Protein AF-A0A6A6AXB2-F1 (afdb_monomer_lite)

Organism: NCBI:txid1176127

Secondary structure (DSSP, 8-state):
--HHHHHHHHHHHHHHHHHHHHHHHHHHHHHHHHHHHHHHHHHHHHHHHHHHH-HHHH-S--HHHHHHHHHHHHHHHHHHHHHHHHHHHHT-S-SS---SHHHHHHHHHHHHHHHHHHHHHHHHHHHHHHHHHHHHHHHHHHHHHHHHHHHHHHHHHHHHHHHHHHHH---------------

Structure (mmCIF, N/CA/C/O backbone):
data_AF-A0A6A6AXB2-F1
#
_entry.id   AF-A0A6A6AXB2-F1
#
loop_
_atom_site.group_PDB
_atom_site.id
_atom_site.type_symbol
_atom_site.label_atom_id
_atom_site.label_alt_id
_atom_site.label_comp_id
_atom_site.label_asym_id
_atom_site.label_entity_id
_atom_site.label_seq_id
_atom_site.pdbx_PDB_ins_code
_atom_site.Cartn_x
_atom_site.Cartn_y
_atom_site.Cartn_z
_atom_site.occupancy
_atom_site.B_iso_or_equiv
_atom_site.auth_seq_id
_atom_site.auth_comp_id
_atom_site.auth_asym_id
_atom_site.auth_atom_id
_atom_site.pdbx_PDB_model_num
ATOM 1 N N . MET A 1 1 ? 31.304 11.686 -44.797 1.00 58.72 1 MET A N 1
ATOM 2 C CA . MET A 1 1 ? 31.124 12.145 -43.404 1.00 58.72 1 MET A CA 1
ATOM 3 C C . MET A 1 1 ? 32.493 12.482 -42.879 1.00 58.72 1 MET A C 1
ATOM 5 O O . MET A 1 1 ? 33.350 11.606 -42.873 1.00 58.72 1 MET A O 1
ATOM 9 N N . ASP A 1 2 ? 32.696 13.731 -42.493 1.00 83.06 2 ASP A N 1
ATOM 10 C CA . ASP A 1 2 ? 34.008 14.199 -42.063 1.00 83.06 2 ASP A CA 1
ATOM 11 C C . ASP A 1 2 ? 34.281 13.721 -40.631 1.00 83.06 2 ASP A C 1
ATOM 13 O O . ASP A 1 2 ? 33.355 13.516 -39.840 1.00 83.06 2 ASP A O 1
ATOM 17 N N . SER A 1 3 ? 35.557 13.528 -40.290 1.00 78.75 3 SER A N 1
ATOM 18 C CA . SER A 1 3 ? 35.997 12.980 -38.994 1.00 78.75 3 SER A CA 1
ATOM 19 C C . SER A 1 3 ? 35.386 13.721 -37.789 1.00 78.75 3 SER A C 1
ATOM 21 O O . SER A 1 3 ? 35.004 13.105 -36.794 1.00 78.75 3 SER A O 1
ATOM 23 N N . ALA A 1 4 ? 35.178 15.036 -37.915 1.00 78.06 4 ALA A N 1
ATOM 24 C CA . ALA A 1 4 ? 34.535 15.867 -36.898 1.00 78.06 4 ALA A CA 1
ATOM 25 C C . ALA A 1 4 ? 33.053 15.512 -36.660 1.00 78.06 4 ALA A C 1
ATOM 27 O O . ALA A 1 4 ? 32.596 15.499 -35.519 1.00 78.06 4 ALA A O 1
ATOM 28 N N . THR A 1 5 ? 32.302 15.171 -37.712 1.00 80.25 5 THR A N 1
ATOM 29 C CA . THR A 1 5 ? 30.898 14.744 -37.597 1.00 80.25 5 THR A CA 1
ATOM 30 C C . THR A 1 5 ? 30.800 13.382 -36.917 1.00 80.25 5 THR A C 1
ATOM 32 O O . THR A 1 5 ? 29.938 13.175 -36.066 1.00 80.25 5 THR A O 1
ATOM 35 N N . VAL A 1 6 ? 31.712 12.463 -37.247 1.00 78.31 6 VAL A N 1
ATOM 36 C CA . VAL A 1 6 ? 31.788 11.141 -36.608 1.00 78.31 6 VAL A CA 1
ATOM 37 C C . VAL A 1 6 ? 32.131 11.284 -35.121 1.00 78.31 6 VAL A C 1
ATOM 39 O O . VAL A 1 6 ? 31.460 10.687 -34.282 1.00 78.31 6 VAL A O 1
ATOM 42 N N . ALA A 1 7 ? 33.100 12.136 -34.775 1.00 78.94 7 ALA A N 1
ATOM 43 C CA . ALA A 1 7 ? 33.478 12.405 -33.388 1.00 78.94 7 ALA A CA 1
ATOM 44 C C . ALA A 1 7 ? 32.335 13.031 -32.567 1.00 78.94 7 ALA A C 1
ATOM 46 O O . ALA A 1 7 ? 32.092 12.612 -31.434 1.00 78.94 7 ALA A O 1
ATOM 47 N N . LEU A 1 8 ? 31.591 13.984 -33.142 1.00 83.31 8 LEU A N 1
ATOM 48 C CA . LEU A 1 8 ? 30.438 14.612 -32.490 1.00 83.31 8 LEU A CA 1
ATOM 49 C C . LEU A 1 8 ? 29.318 13.597 -32.210 1.00 83.31 8 LEU A C 1
ATOM 51 O O . LEU A 1 8 ? 28.771 13.567 -31.109 1.00 83.31 8 LEU A O 1
ATOM 55 N N . VAL A 1 9 ? 28.998 12.741 -33.187 1.00 80.31 9 VAL A N 1
ATOM 56 C CA . VAL A 1 9 ? 27.976 11.693 -33.035 1.00 80.31 9 VAL A CA 1
ATOM 57 C C . VAL A 1 9 ? 28.389 10.681 -31.968 1.00 80.31 9 VAL A C 1
ATOM 59 O O . VAL A 1 9 ? 27.572 10.327 -31.120 1.00 80.31 9 VAL A O 1
ATOM 62 N N . ILE A 1 10 ? 29.657 10.257 -31.957 1.00 81.06 10 ILE A N 1
ATOM 63 C CA . ILE A 1 10 ? 30.185 9.351 -30.928 1.00 81.06 10 ILE A CA 1
ATOM 64 C C . ILE A 1 10 ? 30.107 10.000 -29.541 1.00 81.06 10 ILE A C 1
ATOM 66 O O . ILE A 1 10 ? 29.699 9.342 -28.583 1.00 81.06 10 ILE A O 1
ATOM 70 N N . TRP A 1 11 ? 30.449 11.285 -29.417 1.00 84.81 11 TRP A N 1
ATOM 71 C CA . TRP A 1 11 ? 30.389 12.010 -28.146 1.00 84.81 11 TRP A CA 1
ATOM 72 C C . TRP A 1 11 ? 28.953 12.166 -27.622 1.00 84.81 11 TRP A C 1
ATOM 74 O O . TRP A 1 11 ? 28.685 11.887 -26.450 1.00 84.81 11 TRP A O 1
ATOM 84 N N . LEU A 1 12 ? 28.005 12.531 -28.490 1.00 80.19 12 LEU A N 1
ATOM 85 C CA . LEU A 1 12 ? 26.583 12.611 -28.145 1.00 80.19 12 LEU A CA 1
ATOM 86 C C . LEU A 1 12 ? 26.020 11.235 -27.765 1.00 80.19 12 LEU A C 1
ATOM 88 O O . LEU A 1 12 ? 25.385 11.095 -26.724 1.00 80.19 12 LEU A O 1
ATOM 92 N N . ALA A 1 13 ? 26.306 10.193 -28.547 1.00 70.75 13 ALA A N 1
ATOM 93 C CA . ALA A 1 13 ? 25.878 8.837 -28.218 1.00 70.75 13 ALA A CA 1
ATOM 94 C C . ALA A 1 13 ? 26.449 8.379 -26.866 1.00 70.75 13 ALA A C 1
ATOM 96 O O . ALA A 1 13 ? 25.722 7.822 -26.047 1.00 70.75 13 ALA A O 1
ATOM 97 N N . SER A 1 14 ? 27.724 8.672 -26.594 1.00 74.75 14 SER A N 1
ATOM 98 C CA . SER A 1 14 ? 28.394 8.298 -25.342 1.00 74.75 14 SER A CA 1
ATOM 99 C C . SER A 1 14 ? 27.804 9.015 -24.127 1.00 74.75 14 SER A C 1
ATOM 101 O O . SER A 1 14 ? 27.557 8.384 -23.100 1.00 74.75 14 SER A O 1
ATOM 103 N N . THR A 1 15 ? 27.534 10.319 -24.232 1.00 81.19 15 THR A N 1
ATOM 104 C CA . THR A 1 15 ? 26.913 11.098 -23.146 1.00 81.19 15 THR A CA 1
ATOM 105 C C . THR A 1 15 ? 25.491 10.624 -22.848 1.00 81.19 15 THR A C 1
ATOM 107 O O . THR A 1 15 ? 25.162 10.399 -21.679 1.00 81.19 15 THR A O 1
ATOM 110 N N . TYR A 1 16 ? 24.682 10.364 -23.880 1.00 73.38 16 TYR A N 1
ATOM 111 C CA . TYR A 1 16 ? 23.355 9.760 -23.723 1.00 73.38 16 TYR A CA 1
ATOM 112 C C . TYR A 1 16 ? 23.424 8.374 -23.075 1.00 73.38 16 TYR A C 1
ATOM 114 O O . TYR A 1 16 ? 22.637 8.072 -22.177 1.00 73.38 16 TYR A O 1
ATOM 122 N N . LEU A 1 17 ? 24.389 7.539 -23.470 1.00 71.25 17 LEU A N 1
ATOM 123 C CA . LEU A 1 17 ? 24.564 6.202 -22.905 1.00 71.25 17 LEU A CA 1
ATOM 124 C C . LEU A 1 17 ? 24.956 6.260 -21.421 1.00 71.25 17 LEU A C 1
ATOM 126 O O . LEU A 1 17 ? 24.439 5.485 -20.619 1.00 71.25 17 LEU A O 1
ATOM 130 N N . ILE A 1 18 ? 25.818 7.205 -21.029 1.00 73.06 18 ILE A N 1
ATOM 131 C CA . ILE A 1 18 ? 26.205 7.427 -19.626 1.00 73.06 18 ILE A CA 1
ATOM 132 C C . ILE A 1 18 ? 24.997 7.865 -18.791 1.00 73.06 18 ILE A C 1
ATOM 134 O O . ILE A 1 18 ? 24.756 7.295 -17.721 1.00 73.06 18 ILE A O 1
ATOM 138 N N . GLN A 1 19 ? 24.220 8.838 -19.277 1.00 73.56 19 GLN A N 1
ATOM 139 C CA . GLN A 1 19 ? 22.997 9.286 -18.605 1.00 73.56 19 GLN A CA 1
ATOM 140 C C . GLN A 1 19 ? 22.000 8.134 -18.457 1.00 73.56 19 GLN A C 1
ATOM 142 O O . GLN A 1 19 ? 21.496 7.887 -17.361 1.00 73.56 19 GLN A O 1
ATOM 147 N N . TRP A 1 20 ? 21.796 7.361 -19.522 1.00 70.81 20 TRP A N 1
ATOM 148 C CA . TRP A 1 20 ? 20.922 6.195 -19.514 1.00 70.81 20 TRP A CA 1
ATOM 149 C C . TRP A 1 20 ? 21.384 5.125 -18.513 1.00 70.81 20 TRP A C 1
ATOM 151 O O . TRP A 1 20 ? 20.589 4.655 -17.698 1.00 70.81 20 TRP A O 1
ATOM 161 N N . VAL A 1 21 ? 22.679 4.784 -18.481 1.00 70.19 21 VAL A N 1
ATOM 162 C CA . VAL A 1 21 ? 23.247 3.839 -17.500 1.00 70.19 21 VAL A CA 1
ATOM 163 C C . VAL A 1 21 ? 23.043 4.337 -16.066 1.00 70.19 21 VAL A C 1
ATOM 165 O O . VAL A 1 21 ? 22.717 3.537 -15.181 1.00 70.19 21 VAL A O 1
ATOM 168 N N . HIS A 1 22 ? 23.207 5.638 -15.815 1.00 71.75 22 HIS A N 1
ATOM 169 C CA . HIS A 1 22 ? 22.964 6.227 -14.500 1.00 71.75 22 HIS A CA 1
ATOM 170 C C . HIS A 1 22 ? 21.486 6.113 -14.093 1.00 71.75 22 HIS A C 1
ATOM 172 O O . HIS A 1 22 ? 21.186 5.575 -13.023 1.00 71.75 22 HIS A O 1
ATOM 178 N N . SER A 1 23 ? 20.558 6.500 -14.974 1.00 66.00 23 SER A N 1
ATOM 179 C CA . SER A 1 23 ? 19.113 6.350 -14.754 1.00 66.00 23 SER A CA 1
ATOM 180 C C . SER A 1 23 ? 18.719 4.895 -14.479 1.00 66.00 23 SER A C 1
ATOM 182 O O . SER A 1 23 ? 17.950 4.626 -13.554 1.00 66.00 23 SER A O 1
ATOM 184 N N . MET A 1 24 ? 19.313 3.938 -15.198 1.00 64.38 24 MET A N 1
ATOM 185 C CA . MET A 1 24 ? 19.076 2.501 -15.013 1.00 64.38 24 MET A CA 1
ATOM 186 C C . MET A 1 24 ? 19.632 1.958 -13.684 1.00 64.38 24 MET A C 1
ATOM 188 O O . MET A 1 24 ? 19.079 1.010 -13.116 1.00 64.38 24 MET A O 1
ATOM 192 N N . ARG A 1 25 ? 20.713 2.538 -13.142 1.00 66.62 25 ARG A N 1
ATOM 193 C CA . ARG A 1 25 ? 21.216 2.196 -11.796 1.00 66.62 25 ARG A CA 1
ATOM 194 C C . ARG A 1 25 ? 20.288 2.713 -10.701 1.00 66.62 25 ARG A C 1
ATOM 196 O O . ARG A 1 25 ? 20.004 1.968 -9.762 1.00 66.62 25 ARG A O 1
ATOM 203 N N . CYS A 1 26 ? 19.792 3.941 -10.833 1.00 71.06 26 CYS A N 1
ATOM 204 C CA . CYS A 1 26 ? 18.815 4.505 -9.902 1.00 71.06 26 CYS A CA 1
ATOM 205 C C . CYS A 1 26 ? 17.511 3.696 -9.923 1.00 71.06 26 CYS A C 1
ATOM 207 O O . CYS A 1 26 ? 17.030 3.294 -8.866 1.00 71.06 26 CYS A O 1
ATOM 209 N N . ALA A 1 27 ? 17.008 3.352 -11.114 1.00 66.00 27 ALA A N 1
ATOM 210 C CA . ALA A 1 27 ? 15.833 2.500 -11.305 1.00 66.00 27 ALA A CA 1
ATOM 211 C C . ALA A 1 27 ? 15.900 1.205 -10.479 1.00 66.00 27 ALA A C 1
ATOM 213 O O . ALA A 1 27 ? 14.971 0.912 -9.735 1.00 66.00 27 ALA A O 1
ATOM 214 N N . ARG A 1 28 ? 17.031 0.483 -10.516 1.00 68.19 28 ARG A N 1
ATOM 215 C CA . ARG A 1 28 ? 17.209 -0.759 -9.744 1.00 68.19 28 ARG A CA 1
ATOM 216 C C . ARG A 1 28 ? 17.078 -0.552 -8.231 1.00 68.19 28 ARG A C 1
ATOM 218 O O . ARG A 1 28 ? 16.477 -1.388 -7.567 1.00 68.19 28 ARG A O 1
ATOM 225 N N . LYS A 1 29 ? 17.653 0.523 -7.680 1.00 75.06 29 LYS A N 1
ATOM 226 C CA . LYS A 1 29 ? 17.576 0.808 -6.236 1.00 75.06 29 LYS A CA 1
ATOM 227 C C . LYS A 1 29 ? 16.139 1.102 -5.802 1.00 75.06 29 LYS A C 1
ATOM 229 O O . LYS A 1 29 ? 15.681 0.535 -4.818 1.00 75.06 29 LYS A O 1
ATOM 234 N N . HIS A 1 30 ? 15.430 1.938 -6.561 1.00 77.81 30 HIS A N 1
ATOM 235 C CA . HIS A 1 30 ? 14.027 2.262 -6.282 1.00 77.81 30 HIS A CA 1
ATOM 236 C C . HIS A 1 30 ? 13.128 1.032 -6.379 1.00 77.81 30 HIS A C 1
ATOM 238 O O . HIS A 1 30 ? 12.300 0.800 -5.511 1.00 77.81 30 HIS A O 1
ATOM 244 N N . MET A 1 31 ? 13.343 0.216 -7.402 1.00 76.25 31 MET A N 1
ATOM 245 C CA . MET A 1 31 ? 12.606 -1.016 -7.634 1.00 76.25 31 MET A CA 1
ATOM 246 C C . MET A 1 31 ? 12.694 -1.994 -6.450 1.00 76.25 31 MET A C 1
ATOM 248 O O . MET A 1 31 ? 11.670 -2.481 -5.982 1.00 76.25 31 MET A O 1
ATOM 252 N N . VAL A 1 32 ? 13.900 -2.230 -5.915 1.00 80.00 32 VAL A N 1
ATOM 253 C CA . VAL A 1 32 ? 14.087 -3.078 -4.721 1.00 80.00 32 VAL A CA 1
ATOM 254 C C . VAL A 1 32 ? 13.418 -2.458 -3.495 1.00 80.00 32 VAL A C 1
ATOM 256 O O . VAL A 1 32 ? 12.779 -3.170 -2.729 1.00 80.00 32 VAL A O 1
ATOM 259 N N . ALA A 1 33 ? 13.520 -1.137 -3.317 1.00 82.69 33 ALA A N 1
ATOM 260 C CA . ALA A 1 33 ? 12.866 -0.453 -2.204 1.00 82.69 33 ALA A CA 1
ATOM 261 C C . ALA A 1 33 ? 11.338 -0.629 -2.238 1.00 82.69 33 ALA A C 1
ATOM 263 O O . ALA A 1 33 ? 10.742 -0.917 -1.206 1.00 82.69 33 ALA A O 1
ATOM 264 N N . VAL A 1 34 ? 10.717 -0.526 -3.417 1.00 83.94 34 VAL A N 1
ATOM 265 C CA . VAL A 1 34 ? 9.269 -0.732 -3.585 1.00 83.94 34 VAL A CA 1
ATOM 266 C C . VAL A 1 34 ? 8.863 -2.184 -3.331 1.00 83.94 34 VAL A C 1
ATOM 268 O O . VAL A 1 34 ? 7.839 -2.421 -2.698 1.00 83.94 34 VAL A O 1
ATOM 271 N N . GLN A 1 35 ? 9.672 -3.158 -3.753 1.00 84.19 35 GLN A N 1
ATOM 272 C CA . GLN A 1 35 ? 9.418 -4.568 -3.447 1.00 84.19 35 GLN A CA 1
ATOM 273 C C . GLN A 1 35 ? 9.475 -4.847 -1.937 1.00 84.19 35 GLN A C 1
ATOM 275 O O . GLN A 1 35 ? 8.587 -5.503 -1.397 1.00 84.19 35 GLN A O 1
ATOM 280 N N . THR A 1 36 ? 10.490 -4.330 -1.239 1.00 85.25 36 THR A N 1
ATOM 281 C CA . THR A 1 36 ? 10.581 -4.439 0.225 1.00 85.25 36 THR A CA 1
ATOM 282 C C . THR A 1 36 ? 9.391 -3.768 0.903 1.00 85.25 36 THR A C 1
ATOM 284 O O . THR A 1 36 ? 8.811 -4.320 1.835 1.00 85.25 36 THR A O 1
ATOM 287 N N . GLU A 1 37 ? 9.001 -2.591 0.417 1.00 84.00 37 GLU A N 1
ATOM 288 C CA . GLU A 1 37 ? 7.882 -1.838 0.969 1.00 84.00 37 GLU A CA 1
ATOM 289 C C . GLU A 1 37 ? 6.548 -2.573 0.820 1.00 84.00 37 GLU A C 1
ATOM 291 O O . GLU A 1 37 ? 5.739 -2.565 1.747 1.00 84.00 37 GLU A O 1
ATOM 296 N N . LEU A 1 38 ? 6.335 -3.253 -0.309 1.00 86.62 38 LEU A N 1
ATOM 297 C CA . LEU A 1 38 ? 5.159 -4.087 -0.526 1.00 86.62 38 LEU A CA 1
ATOM 298 C C . LEU A 1 38 ? 5.105 -5.263 0.451 1.00 86.62 38 LEU A C 1
ATOM 300 O O . LEU A 1 38 ? 4.067 -5.487 1.071 1.00 86.62 38 LEU A O 1
ATOM 304 N N . SER A 1 39 ? 6.222 -5.966 0.652 1.00 85.75 39 SER A N 1
ATOM 305 C CA . SER A 1 39 ? 6.307 -7.041 1.650 1.00 85.75 39 SER A CA 1
ATOM 306 C C . SER A 1 39 ? 5.980 -6.527 3.054 1.00 85.75 39 SER A C 1
ATOM 308 O O . SER A 1 39 ? 5.159 -7.116 3.754 1.00 85.75 39 SER A O 1
ATOM 310 N N . ASN A 1 40 ? 6.556 -5.386 3.446 1.00 87.38 40 ASN A N 1
ATOM 311 C CA . ASN A 1 40 ? 6.281 -4.757 4.740 1.00 87.38 40 ASN A CA 1
ATOM 312 C C . ASN A 1 40 ? 4.812 -4.345 4.877 1.00 87.38 40 ASN A C 1
ATOM 314 O O . ASN A 1 40 ? 4.215 -4.509 5.938 1.00 87.38 40 ASN A O 1
ATOM 318 N N . PHE A 1 41 ? 4.221 -3.801 3.813 1.00 88.12 41 PHE A N 1
ATOM 319 C CA . PHE A 1 41 ? 2.821 -3.395 3.809 1.00 88.12 41 PHE A CA 1
ATOM 320 C C . PHE A 1 41 ? 1.867 -4.590 3.908 1.00 88.12 41 PHE A C 1
ATOM 322 O O . PHE A 1 41 ? 0.881 -4.511 4.634 1.00 88.12 41 PHE A O 1
ATOM 329 N N . SER A 1 42 ? 2.193 -5.703 3.252 1.00 87.50 42 SER A N 1
ATOM 330 C CA . SER A 1 42 ? 1.418 -6.950 3.326 1.00 87.50 42 SER A CA 1
ATOM 331 C C . SER A 1 42 ? 1.417 -7.505 4.755 1.00 87.50 42 SER A C 1
ATOM 333 O O . SER A 1 42 ? 0.365 -7.821 5.305 1.00 87.50 42 SER A O 1
ATOM 335 N N . VAL A 1 43 ? 2.588 -7.532 5.408 1.00 88.06 43 VAL A N 1
ATOM 336 C CA . VAL A 1 43 ? 2.700 -7.908 6.829 1.00 88.06 43 VAL A CA 1
ATOM 337 C C . VAL A 1 43 ? 1.882 -6.961 7.707 1.00 88.06 43 VAL A C 1
ATOM 339 O O . VAL A 1 43 ? 1.130 -7.422 8.560 1.00 88.06 43 VAL A O 1
ATOM 342 N N . LEU A 1 44 ? 1.972 -5.649 7.470 1.00 87.12 44 LEU A N 1
ATOM 343 C CA . LEU A 1 44 ? 1.214 -4.649 8.222 1.00 87.12 44 LEU A CA 1
ATOM 344 C C . LEU A 1 44 ? -0.304 -4.840 8.086 1.00 87.12 44 LEU A C 1
ATOM 346 O O . LEU A 1 44 ? -1.010 -4.694 9.078 1.00 87.12 44 LEU A O 1
ATOM 350 N N . LEU A 1 45 ? -0.808 -5.167 6.892 1.00 87.62 45 LEU A N 1
ATOM 351 C CA . LEU A 1 45 ? -2.225 -5.464 6.661 1.00 87.62 45 LEU A CA 1
ATOM 352 C C . LEU A 1 45 ? -2.692 -6.674 7.472 1.00 87.62 45 LEU A C 1
ATOM 354 O O . LEU A 1 45 ? -3.736 -6.594 8.117 1.00 87.62 45 LEU A O 1
ATOM 358 N N . CYS A 1 46 ? -1.908 -7.754 7.478 1.00 88.25 46 CYS A N 1
ATOM 359 C CA . CYS A 1 46 ? -2.204 -8.939 8.282 1.00 88.25 46 CYS A CA 1
ATOM 360 C C . CYS A 1 46 ? -2.198 -8.611 9.778 1.00 88.25 46 CYS A C 1
ATOM 362 O O . CYS A 1 46 ? -3.177 -8.877 10.462 1.00 88.25 46 CYS A O 1
ATOM 364 N N . THR A 1 47 ? -1.149 -7.950 10.278 1.00 85.44 47 THR A N 1
ATOM 365 C CA . THR A 1 47 ? -1.069 -7.566 11.696 1.00 85.44 47 THR A CA 1
ATOM 366 C C . THR A 1 47 ? -2.195 -6.618 12.096 1.00 85.44 47 THR A C 1
ATOM 368 O O . THR A 1 47 ? -2.752 -6.750 13.181 1.00 85.44 47 THR A O 1
ATOM 371 N N . PHE A 1 48 ? -2.554 -5.668 11.230 1.00 85.88 48 PHE A N 1
ATOM 372 C CA . PHE A 1 48 ? -3.690 -4.788 11.469 1.00 85.88 48 PHE A CA 1
ATOM 373 C C . PHE A 1 48 ? -4.972 -5.601 11.617 1.00 85.88 48 PHE A C 1
ATOM 375 O O . PHE A 1 48 ? -5.645 -5.430 12.626 1.00 85.88 48 PHE A O 1
ATOM 382 N N . HIS A 1 49 ? -5.257 -6.503 10.670 1.00 87.56 49 HIS A N 1
ATOM 383 C CA . HIS A 1 49 ? -6.410 -7.403 10.721 1.00 87.56 49 HIS A CA 1
ATOM 384 C C . HIS A 1 49 ? -6.427 -8.236 12.007 1.00 87.56 49 HIS A C 1
ATOM 386 O O . HIS A 1 49 ? -7.452 -8.284 12.679 1.00 87.56 49 HIS A O 1
ATOM 392 N N . ASP A 1 50 ? -5.300 -8.833 12.397 1.00 85.69 50 ASP A N 1
ATOM 393 C CA . ASP A 1 50 ? -5.196 -9.646 13.614 1.00 85.69 50 ASP A CA 1
ATOM 394 C C . ASP A 1 50 ? -5.498 -8.829 14.878 1.00 85.69 50 ASP A C 1
ATOM 396 O O . ASP A 1 50 ? -6.173 -9.310 15.783 1.00 8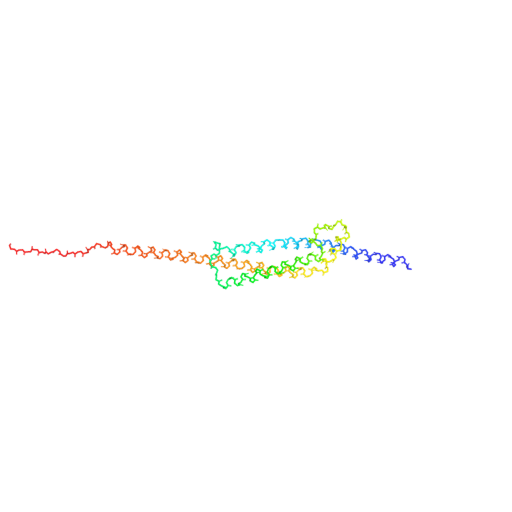5.69 50 ASP A O 1
ATOM 400 N N . ILE A 1 51 ? -5.037 -7.576 14.945 1.00 81.62 51 ILE A N 1
ATOM 401 C CA . ILE A 1 51 ? -5.292 -6.695 16.092 1.00 81.62 51 ILE A CA 1
ATOM 402 C C . ILE A 1 51 ? -6.775 -6.333 16.182 1.00 81.62 51 ILE A C 1
ATOM 404 O O . ILE A 1 51 ? -7.370 -6.439 17.250 1.00 81.62 51 ILE A O 1
ATOM 408 N N . VAL A 1 52 ? -7.370 -5.884 15.076 1.00 82.69 52 VAL A N 1
ATOM 409 C CA . VAL A 1 52 ? -8.756 -5.390 15.067 1.00 82.69 52 VAL A CA 1
ATOM 410 C C . VAL A 1 52 ? -9.791 -6.514 15.044 1.00 82.69 52 VAL A C 1
ATOM 412 O O . VAL A 1 52 ? -10.936 -6.287 15.386 1.00 82.69 52 VAL A O 1
ATOM 415 N N . SER A 1 53 ? -9.423 -7.732 14.654 1.00 81.50 53 SER A N 1
ATOM 416 C CA . SER A 1 53 ? -10.315 -8.896 14.738 1.00 81.50 53 SER A CA 1
ATOM 417 C C . SER A 1 53 ? -10.267 -9.588 16.097 1.00 81.50 53 SER A C 1
ATOM 419 O O . SER A 1 53 ? -11.126 -10.424 16.378 1.00 81.50 53 SER A O 1
ATOM 421 N N . ASN A 1 54 ? -9.293 -9.243 16.945 1.00 78.75 54 ASN A N 1
ATOM 422 C CA . ASN A 1 54 ? -9.133 -9.840 18.258 1.00 78.75 54 ASN A CA 1
ATOM 423 C C . ASN A 1 54 ? -9.995 -9.113 19.313 1.00 78.75 54 ASN A C 1
ATOM 425 O O . ASN A 1 54 ? -9.659 -7.995 19.725 1.00 78.75 54 ASN A O 1
ATOM 429 N N . PRO A 1 55 ? -11.066 -9.757 19.815 1.00 70.50 55 PRO A N 1
ATOM 430 C CA . PRO A 1 55 ? -11.953 -9.156 20.806 1.00 70.50 55 PRO A CA 1
ATOM 431 C C . PRO A 1 55 ? -11.269 -8.914 22.158 1.00 70.50 55 PRO A C 1
ATOM 433 O O . PRO A 1 55 ? -11.699 -8.029 22.896 1.00 70.50 55 PRO A O 1
ATOM 436 N N . ASP A 1 56 ? -10.194 -9.642 22.478 1.00 70.25 56 ASP A N 1
ATOM 437 C CA . ASP A 1 56 ? -9.448 -9.462 23.727 1.00 70.25 56 ASP A CA 1
ATOM 438 C C . ASP A 1 56 ? -8.551 -8.214 23.688 1.00 70.25 56 ASP A C 1
ATOM 440 O O . ASP A 1 56 ? -8.233 -7.650 24.733 1.00 70.25 56 ASP A O 1
ATOM 444 N N . LEU A 1 57 ? -8.137 -7.778 22.491 1.00 64.62 57 LEU A N 1
ATOM 445 C CA . LEU A 1 57 ? -7.259 -6.616 22.309 1.00 64.62 57 LEU A CA 1
ATOM 446 C C . LEU A 1 57 ? -8.033 -5.310 22.134 1.00 64.62 57 LEU A C 1
ATOM 448 O O . LEU A 1 57 ? -7.556 -4.265 22.570 1.00 64.62 57 LEU A O 1
ATOM 452 N N . MET A 1 58 ? -9.198 -5.361 21.484 1.00 62.81 58 MET A N 1
ATOM 453 C CA . MET A 1 58 ? -9.942 -4.161 21.086 1.00 62.81 58 MET A CA 1
ATOM 454 C C . MET A 1 58 ? -11.362 -4.071 21.661 1.00 62.81 58 MET A C 1
ATOM 456 O O . MET A 1 58 ? -12.048 -3.074 21.438 1.00 62.81 58 MET A O 1
ATOM 460 N N . GLY A 1 59 ? -11.805 -5.069 22.431 1.00 65.56 59 GLY A N 1
ATOM 461 C CA . GLY A 1 59 ? -13.164 -5.121 22.963 1.00 65.56 59 GLY A CA 1
ATOM 462 C C . GLY A 1 59 ? -14.224 -5.328 21.874 1.00 65.56 59 GLY A C 1
ATOM 463 O O . GLY A 1 59 ? -13.940 -5.721 20.744 1.00 65.56 59 GLY A O 1
ATOM 464 N N . THR A 1 60 ? -15.493 -5.097 22.214 1.00 70.62 60 THR A N 1
ATOM 465 C CA . THR A 1 60 ? -16.596 -5.171 21.244 1.00 70.62 60 THR A CA 1
ATOM 466 C C . THR A 1 60 ? -16.665 -3.903 20.398 1.00 70.62 60 THR A C 1
ATOM 468 O O . THR A 1 60 ? -17.033 -2.849 20.913 1.00 70.62 60 THR A O 1
ATOM 471 N N . HIS A 1 61 ? -16.388 -4.030 19.101 1.00 71.06 61 HIS A N 1
ATOM 472 C CA . HIS A 1 61 ? -16.479 -2.932 18.137 1.00 71.06 61 HIS A CA 1
ATOM 473 C C . HIS A 1 61 ? -17.895 -2.394 17.963 1.00 71.06 61 HIS A C 1
ATOM 475 O O . HIS A 1 61 ? -18.866 -3.156 17.872 1.00 71.06 61 HIS A O 1
ATOM 481 N N . THR A 1 62 ? -18.012 -1.079 17.787 1.00 80.69 62 THR A N 1
ATOM 482 C CA . THR A 1 62 ? -19.254 -0.504 17.271 1.00 80.69 62 THR A CA 1
ATOM 483 C C . THR A 1 62 ? -19.426 -0.837 15.786 1.00 80.69 62 THR A C 1
ATOM 485 O O . THR A 1 62 ? -18.468 -1.012 15.030 1.00 80.69 62 THR A O 1
ATOM 488 N N . GLU A 1 63 ? -20.674 -0.870 15.308 1.00 80.69 63 GLU A N 1
ATOM 489 C CA . GLU A 1 63 ? -20.973 -1.092 13.883 1.00 80.69 63 GLU A CA 1
ATOM 490 C C . GLU A 1 63 ? -20.275 -0.057 12.974 1.00 80.69 63 GLU A C 1
ATOM 492 O O . GLU A 1 63 ? -19.940 -0.334 11.819 1.00 80.69 63 GLU A O 1
ATOM 497 N N . LYS A 1 64 ? -20.039 1.158 13.490 1.00 82.31 64 LYS A N 1
ATOM 498 C CA . LYS A 1 64 ? -19.336 2.223 12.768 1.00 82.31 64 LYS A CA 1
ATOM 499 C C . LYS A 1 64 ? -17.842 1.925 12.646 1.00 82.31 64 LYS A C 1
ATOM 501 O O . LYS A 1 64 ? -17.316 2.051 11.542 1.00 82.31 64 LYS A O 1
ATOM 506 N N . GLU A 1 65 ? -17.184 1.504 13.724 1.00 83.44 65 GLU A N 1
ATOM 507 C CA . GLU A 1 65 ? -15.768 1.103 13.706 1.00 83.44 65 GLU A CA 1
ATOM 508 C C . GLU A 1 65 ? -15.532 -0.077 12.768 1.00 83.44 65 GLU A C 1
ATOM 510 O O . GLU A 1 65 ? -14.639 -0.008 11.925 1.00 83.44 65 GLU A O 1
ATOM 515 N N . ALA A 1 66 ? -16.387 -1.102 12.831 1.00 84.69 66 ALA A N 1
ATOM 516 C CA . ALA A 1 66 ? -16.301 -2.262 11.946 1.00 84.69 66 ALA A CA 1
ATOM 517 C C . ALA A 1 66 ? -16.367 -1.850 10.463 1.00 84.69 66 ALA A C 1
ATOM 519 O O . ALA A 1 66 ? -15.563 -2.295 9.644 1.00 84.69 66 ALA A O 1
ATOM 520 N N . LYS A 1 67 ? -17.268 -0.923 10.103 1.00 86.25 67 LYS A N 1
ATOM 521 C CA . LYS A 1 67 ? -17.347 -0.375 8.735 1.00 86.25 67 LYS A CA 1
ATOM 522 C C . LYS A 1 67 ? -16.094 0.405 8.333 1.00 86.25 67 LYS A C 1
ATOM 524 O O . LYS A 1 67 ? -15.719 0.375 7.159 1.00 86.25 67 LYS A O 1
ATOM 529 N N . VAL A 1 68 ? -15.474 1.139 9.257 1.00 86.81 68 VAL A N 1
ATOM 530 C CA . VAL A 1 68 ? -14.249 1.909 8.984 1.00 86.81 68 VAL A CA 1
ATOM 531 C C . VAL A 1 68 ? -13.064 0.973 8.781 1.00 86.81 68 VAL A C 1
ATOM 533 O O . VAL A 1 68 ? -12.383 1.102 7.763 1.00 86.81 68 VAL A O 1
ATOM 536 N N . TRP A 1 69 ? -12.860 0.007 9.679 1.00 86.50 69 TRP A N 1
ATOM 537 C CA . TRP A 1 69 ? -11.829 -1.018 9.525 1.00 86.50 69 TRP A CA 1
ATOM 538 C C . TRP A 1 69 ? -11.999 -1.753 8.192 1.00 86.50 69 TRP A C 1
ATOM 540 O O . TRP A 1 69 ? -11.061 -1.743 7.395 1.00 86.50 69 TRP A O 1
ATOM 550 N N . LEU A 1 70 ? -13.178 -2.311 7.891 1.00 89.81 70 LEU A N 1
ATOM 551 C CA . LEU A 1 70 ? -13.394 -3.068 6.649 1.00 89.81 70 LEU A CA 1
ATOM 552 C C . LEU A 1 70 ? -13.017 -2.259 5.399 1.00 89.81 70 LEU A C 1
ATOM 554 O O . LEU A 1 70 ? -12.415 -2.791 4.471 1.00 89.81 70 LEU A O 1
ATOM 558 N N . ARG A 1 71 ? -13.300 -0.949 5.384 1.00 90.75 71 ARG A N 1
ATOM 559 C CA . ARG A 1 71 ? -12.889 -0.056 4.286 1.00 90.75 71 ARG A CA 1
ATOM 560 C C . ARG A 1 71 ? -11.379 0.152 4.211 1.00 90.75 71 ARG A C 1
ATOM 562 O O . ARG A 1 71 ? -10.848 0.268 3.107 1.00 90.75 71 ARG A O 1
ATOM 569 N N . ILE A 1 72 ? -10.699 0.277 5.351 1.00 88.44 72 ILE A N 1
ATOM 570 C CA . ILE A 1 72 ? -9.236 0.407 5.407 1.00 88.44 72 ILE A CA 1
ATOM 571 C C . ILE A 1 72 ? -8.593 -0.875 4.873 1.00 88.44 72 ILE A C 1
ATOM 573 O O . ILE A 1 72 ? -7.695 -0.794 4.034 1.00 88.44 72 ILE A O 1
ATOM 577 N N . GLU A 1 73 ? -9.085 -2.036 5.305 1.00 90.12 73 GLU A N 1
ATOM 578 C CA . GLU A 1 73 ? -8.561 -3.339 4.902 1.00 90.12 73 GLU A CA 1
ATOM 579 C C . GLU A 1 73 ? -8.794 -3.614 3.414 1.00 90.12 73 GLU A C 1
ATOM 581 O O . GLU A 1 73 ? -7.838 -3.903 2.698 1.00 90.12 73 GLU A O 1
ATOM 586 N N . ASP A 1 74 ? -10.024 -3.450 2.921 1.00 92.94 74 ASP A N 1
ATOM 587 C CA . ASP A 1 74 ? -10.363 -3.676 1.510 1.00 92.94 74 ASP A CA 1
ATOM 588 C C . ASP A 1 74 ? -9.535 -2.773 0.582 1.00 92.94 74 ASP A C 1
ATOM 590 O O . ASP A 1 74 ? -8.919 -3.218 -0.391 1.00 92.94 74 ASP A O 1
ATOM 594 N N . LYS A 1 75 ? -9.408 -1.491 0.945 1.00 92.25 75 LYS A N 1
ATOM 595 C CA . LYS A 1 75 ? -8.568 -0.548 0.202 1.00 92.25 75 LYS A CA 1
ATOM 596 C C . LYS A 1 75 ? -7.089 -0.923 0.262 1.00 92.25 75 LYS A C 1
ATOM 598 O O . LYS A 1 75 ? -6.388 -0.752 -0.736 1.00 92.25 75 LYS A O 1
ATOM 603 N N . GLY A 1 76 ? -6.617 -1.401 1.410 1.00 88.88 76 GLY A N 1
ATOM 604 C CA . GLY A 1 76 ? -5.253 -1.876 1.595 1.00 88.88 76 GLY A CA 1
ATOM 605 C C . GLY A 1 76 ? -4.939 -3.084 0.719 1.00 88.88 76 GLY A C 1
ATOM 606 O O . GLY A 1 76 ? -4.019 -3.003 -0.091 1.00 88.88 76 GLY A O 1
ATOM 607 N N . ARG A 1 77 ? -5.752 -4.144 0.794 1.00 93.12 77 ARG A N 1
ATOM 608 C CA . ARG A 1 77 ? -5.608 -5.363 -0.023 1.00 93.12 77 ARG A CA 1
ATOM 609 C C . ARG A 1 77 ? -5.685 -5.065 -1.521 1.00 93.12 77 ARG A C 1
ATOM 611 O O . ARG A 1 77 ? -4.910 -5.601 -2.306 1.00 93.12 77 ARG A O 1
ATOM 618 N N . ASN A 1 78 ? -6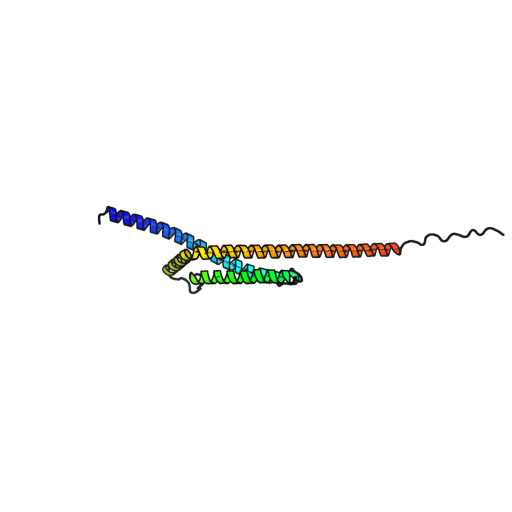.568 -4.156 -1.937 1.00 94.81 78 ASN A N 1
ATOM 619 C CA . ASN A 1 78 ? -6.653 -3.740 -3.338 1.00 94.81 78 ASN A CA 1
ATOM 620 C C . ASN A 1 78 ? -5.367 -3.029 -3.806 1.00 94.81 78 ASN A C 1
ATOM 622 O O . ASN A 1 78 ? -4.862 -3.301 -4.894 1.00 94.81 78 ASN A O 1
ATOM 626 N N . LEU A 1 79 ? -4.795 -2.142 -2.984 1.00 89.88 79 LEU A N 1
ATOM 627 C CA . LEU A 1 79 ? -3.523 -1.483 -3.304 1.00 89.88 79 LEU A CA 1
ATOM 628 C C . LEU A 1 79 ? -2.341 -2.453 -3.317 1.00 89.88 79 LEU A C 1
ATOM 630 O O . LEU A 1 79 ? -1.481 -2.336 -4.188 1.00 89.88 79 LEU A O 1
ATOM 634 N N . GLU A 1 80 ? -2.311 -3.396 -2.379 1.00 91.38 80 GLU A N 1
ATOM 635 C CA . GLU A 1 80 ? -1.330 -4.480 -2.336 1.00 91.38 80 GLU A CA 1
ATOM 636 C C . GLU A 1 80 ? -1.373 -5.293 -3.636 1.00 91.38 80 GLU A C 1
ATOM 638 O O . GLU A 1 80 ? -0.348 -5.469 -4.291 1.00 91.38 80 GLU A O 1
ATOM 643 N N . MET A 1 81 ? -2.572 -5.692 -4.073 1.00 93.62 81 MET A N 1
ATOM 644 C CA . MET A 1 81 ? -2.785 -6.400 -5.334 1.00 93.62 81 MET A CA 1
ATOM 645 C C . MET A 1 81 ? -2.328 -5.569 -6.541 1.00 93.62 81 MET A C 1
ATOM 647 O O . MET A 1 81 ? -1.578 -6.072 -7.369 1.00 93.62 81 MET A O 1
ATOM 651 N N . GLN A 1 82 ? -2.705 -4.286 -6.624 1.00 92.31 82 GLN A N 1
ATOM 652 C CA . GLN A 1 82 ? -2.270 -3.399 -7.715 1.00 92.31 82 GLN A CA 1
ATOM 653 C C . GLN A 1 82 ? -0.743 -3.276 -7.787 1.00 92.31 82 GLN A C 1
ATOM 655 O O . GLN A 1 82 ? -0.175 -3.264 -8.881 1.00 92.31 82 GLN A O 1
ATOM 660 N N . LEU A 1 83 ? -0.072 -3.170 -6.635 1.00 87.69 83 LEU A N 1
ATOM 661 C CA . LEU A 1 83 ? 1.381 -3.053 -6.593 1.00 87.69 83 LEU A CA 1
ATOM 662 C C . LEU A 1 83 ? 2.066 -4.389 -6.908 1.00 87.69 83 LEU A C 1
ATOM 664 O O . LEU A 1 83 ? 3.052 -4.384 -7.642 1.00 87.69 83 LEU A O 1
ATOM 668 N N . ASN A 1 84 ? 1.518 -5.518 -6.445 1.00 89.06 84 ASN A N 1
ATOM 669 C CA . ASN A 1 84 ? 1.967 -6.858 -6.835 1.00 89.06 84 ASN A CA 1
ATOM 670 C C . ASN A 1 84 ? 1.870 -7.049 -8.353 1.00 89.06 84 ASN A C 1
ATOM 672 O O . ASN A 1 84 ? 2.882 -7.331 -8.987 1.00 89.06 84 ASN A O 1
ATOM 676 N N . THR A 1 85 ? 0.711 -6.784 -8.962 1.00 90.00 85 THR A N 1
ATOM 677 C CA . THR A 1 85 ? 0.537 -6.893 -10.419 1.00 90.00 85 THR A CA 1
ATOM 678 C C . THR A 1 85 ? 1.509 -5.986 -11.177 1.00 90.00 85 THR A C 1
ATOM 680 O O . THR A 1 85 ? 2.089 -6.392 -12.179 1.00 90.00 85 THR A O 1
ATOM 683 N N . LEU A 1 86 ? 1.768 -4.767 -10.686 1.00 88.69 86 LEU A N 1
ATOM 684 C CA . LEU A 1 86 ? 2.758 -3.887 -11.310 1.00 88.69 86 LEU A CA 1
ATOM 685 C C . LEU A 1 86 ? 4.179 -4.467 -11.240 1.00 88.69 86 LEU A C 1
ATOM 687 O O . LEU A 1 86 ? 4.937 -4.343 -12.202 1.00 88.69 86 LEU A O 1
ATOM 691 N N . LEU A 1 87 ? 4.564 -5.080 -10.120 1.00 84.69 87 LEU A N 1
ATOM 692 C CA . LEU A 1 87 ? 5.876 -5.713 -9.981 1.00 84.69 87 LEU A CA 1
ATOM 693 C C . LEU A 1 87 ? 5.983 -7.006 -10.810 1.00 84.69 87 LEU A C 1
ATOM 695 O O . LEU A 1 87 ? 7.053 -7.282 -11.359 1.00 84.69 87 LEU A O 1
ATOM 699 N N . GLU A 1 88 ? 4.894 -7.760 -10.960 1.00 85.81 88 GLU A N 1
ATOM 700 C CA . GLU A 1 88 ? 4.788 -8.898 -11.884 1.00 85.81 88 GLU A CA 1
ATOM 701 C C . GLU A 1 88 ? 4.965 -8.455 -13.341 1.00 85.81 88 GLU A C 1
ATOM 703 O O . GLU A 1 88 ? 5.825 -8.999 -14.031 1.00 85.81 88 GLU A O 1
ATOM 708 N N . ASP A 1 89 ? 4.265 -7.404 -13.783 1.00 84.00 89 ASP A N 1
ATOM 709 C CA . ASP A 1 89 ? 4.385 -6.832 -15.137 1.00 84.00 89 ASP A CA 1
ATOM 710 C C . ASP A 1 89 ? 5.830 -6.413 -15.470 1.00 84.00 89 ASP A C 1
ATOM 712 O O . ASP A 1 89 ? 6.332 -6.572 -16.592 1.00 84.00 89 ASP A O 1
ATOM 716 N N . VAL A 1 90 ? 6.533 -5.863 -14.477 1.00 80.88 90 VAL A N 1
ATOM 717 C CA . VAL A 1 90 ? 7.944 -5.478 -14.607 1.00 80.88 90 VAL A CA 1
ATOM 718 C C . VAL A 1 90 ? 8.862 -6.711 -14.682 1.00 80.88 90 VAL A C 1
ATOM 720 O O . VAL A 1 90 ? 9.968 -6.612 -15.219 1.00 80.88 90 VAL A O 1
ATOM 723 N N . GLY A 1 91 ? 8.389 -7.880 -14.244 1.00 69.56 91 GLY A N 1
ATOM 724 C CA . GLY A 1 91 ? 9.116 -9.150 -14.236 1.00 69.56 91 GLY A CA 1
ATOM 725 C C . GLY A 1 91 ? 9.925 -9.378 -12.960 1.00 69.56 91 GLY A C 1
ATOM 726 O O . GLY A 1 91 ? 10.957 -10.038 -13.011 1.00 69.56 91 GLY A O 1
ATOM 727 N N . LEU A 1 92 ? 9.517 -8.783 -11.832 1.00 65.00 92 LEU A N 1
ATOM 728 C CA . LEU A 1 92 ? 10.264 -8.819 -10.564 1.00 65.00 92 LEU A CA 1
ATOM 729 C C . LEU A 1 92 ? 9.836 -9.912 -9.595 1.00 65.00 92 LEU A C 1
ATOM 731 O O . LEU A 1 92 ? 10.637 -10.308 -8.748 1.00 65.00 92 LEU A O 1
ATOM 735 N N . LEU A 1 93 ? 8.586 -10.357 -9.687 1.00 57.78 93 LEU A N 1
ATOM 736 C CA . LEU A 1 93 ? 8.020 -11.362 -8.785 1.00 57.78 93 LEU A CA 1
ATOM 737 C C . LEU A 1 93 ? 8.148 -12.790 -9.323 1.00 57.78 93 LEU A C 1
ATOM 739 O O . LEU A 1 93 ? 7.921 -13.744 -8.579 1.00 57.78 93 LEU A O 1
ATOM 743 N N . ASP A 1 94 ? 8.575 -12.946 -10.577 1.00 54.62 94 ASP A N 1
ATOM 744 C CA . ASP A 1 94 ? 8.732 -14.261 -11.177 1.00 54.62 94 ASP A CA 1
ATOM 745 C C . ASP A 1 94 ? 10.002 -14.955 -10.648 1.00 54.62 94 ASP A C 1
ATOM 747 O O . ASP A 1 94 ? 11.138 -14.531 -10.890 1.00 54.62 94 ASP A O 1
ATOM 751 N N . LYS A 1 95 ? 9.798 -16.013 -9.852 1.00 52.19 95 LYS A N 1
ATOM 752 C CA . LYS A 1 95 ? 10.849 -16.790 -9.171 1.00 52.19 95 LYS A CA 1
ATOM 753 C C . LYS A 1 95 ? 11.637 -17.692 -10.122 1.00 52.19 95 LYS A C 1
ATOM 755 O O . LYS A 1 95 ? 12.652 -18.252 -9.705 1.00 52.19 95 LYS A O 1
ATOM 760 N N . THR A 1 96 ? 11.249 -17.803 -11.392 1.00 51.38 96 THR A N 1
ATOM 761 C CA . THR A 1 96 ? 12.136 -18.290 -12.460 1.00 51.38 96 THR A CA 1
ATOM 762 C C . THR A 1 96 ? 13.115 -17.182 -12.827 1.00 51.38 96 THR A C 1
ATOM 764 O O . THR A 1 96 ? 12.976 -16.489 -13.828 1.00 51.38 96 THR A O 1
ATOM 767 N N . ILE A 1 97 ? 14.054 -16.987 -11.905 1.00 51.12 97 ILE A N 1
ATOM 768 C CA . ILE A 1 97 ? 15.236 -16.130 -11.908 1.00 51.12 97 ILE A CA 1
ATOM 769 C C . ILE A 1 97 ? 15.529 -15.511 -13.284 1.00 51.12 97 ILE A C 1
ATOM 771 O O . ILE A 1 97 ? 15.784 -16.211 -14.265 1.00 51.12 97 ILE A O 1
ATOM 775 N N . MET A 1 98 ? 15.592 -14.176 -13.318 1.00 55.00 98 MET A N 1
ATOM 776 C CA . MET A 1 98 ? 16.266 -13.410 -14.369 1.00 55.00 98 MET A CA 1
ATOM 777 C C . MET A 1 98 ? 17.744 -13.840 -14.451 1.00 55.00 98 MET A C 1
ATOM 779 O O . MET A 1 98 ? 18.625 -13.180 -13.915 1.00 55.00 98 MET A O 1
ATOM 783 N N . HIS A 1 99 ? 18.033 -14.990 -15.054 1.00 60.47 99 HIS A N 1
ATOM 784 C CA . HIS A 1 99 ? 19.379 -15.555 -15.115 1.00 60.47 99 HIS A CA 1
ATOM 785 C C . HIS A 1 99 ? 20.265 -14.770 -16.083 1.00 60.47 99 HIS A C 1
ATOM 787 O O . HIS A 1 99 ? 21.483 -14.711 -15.912 1.00 60.47 99 HIS A O 1
ATOM 793 N N . ALA A 1 100 ? 19.664 -14.155 -17.105 1.00 71.56 100 ALA A N 1
ATOM 794 C CA . ALA A 1 100 ? 20.403 -13.489 -18.159 1.00 71.56 100 ALA A CA 1
ATOM 795 C C . ALA A 1 100 ? 20.499 -11.964 -17.931 1.00 71.56 100 ALA A C 1
ATOM 797 O O . ALA A 1 100 ? 19.490 -11.307 -17.650 1.00 71.56 100 ALA A O 1
ATOM 798 N N . PRO A 1 101 ? 21.676 -11.342 -18.151 1.00 74.25 101 PRO A N 1
ATOM 799 C CA . PRO A 1 101 ? 21.859 -9.894 -18.016 1.00 74.25 101 PRO A CA 1
ATOM 800 C C . PRO A 1 101 ? 20.865 -9.042 -18.821 1.00 74.25 101 PRO A C 1
ATOM 802 O O . PRO A 1 101 ? 20.492 -7.955 -18.380 1.00 74.25 101 PRO A O 1
ATOM 805 N N . TRP A 1 102 ? 20.409 -9.523 -19.982 1.00 77.88 102 TRP A N 1
ATOM 806 C CA . TRP A 1 102 ? 19.440 -8.809 -20.818 1.00 77.88 102 TRP A CA 1
ATOM 807 C C . TRP A 1 102 ? 18.036 -8.768 -20.191 1.00 77.88 102 TRP A C 1
ATOM 809 O O . TRP A 1 102 ? 17.371 -7.738 -20.287 1.00 77.88 102 TRP A O 1
ATOM 819 N N . GLN A 1 103 ? 17.614 -9.819 -19.474 1.00 75.38 103 GLN A N 1
ATOM 820 C CA . GLN A 1 103 ? 16.329 -9.854 -18.758 1.00 75.38 103 GLN A CA 1
ATOM 821 C C . GLN A 1 103 ? 16.308 -8.794 -17.655 1.00 75.38 103 GLN A C 1
ATOM 823 O O . GLN A 1 103 ? 15.358 -8.021 -17.542 1.00 75.38 103 GLN A O 1
ATOM 828 N N . HIS A 1 104 ? 17.419 -8.661 -16.925 1.00 73.69 104 HIS A N 1
ATOM 829 C CA . HIS A 1 104 ? 17.592 -7.590 -15.948 1.00 73.6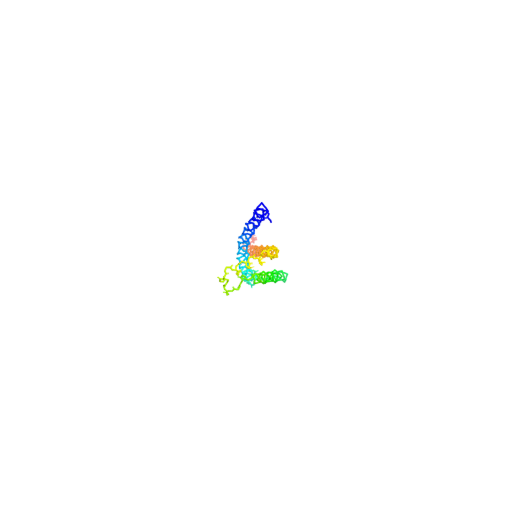9 104 HIS A CA 1
ATOM 830 C C . HIS A 1 104 ? 17.541 -6.189 -16.568 1.00 73.69 104 HIS A C 1
ATOM 832 O O . HIS A 1 104 ? 17.042 -5.260 -15.933 1.00 73.69 104 HIS A O 1
ATOM 838 N N . GLN A 1 105 ? 18.071 -6.000 -17.780 1.00 76.25 105 GLN A N 1
ATOM 839 C CA . GLN A 1 105 ? 17.977 -4.706 -18.463 1.00 76.25 105 GLN A CA 1
ATOM 840 C C . GLN A 1 105 ? 16.554 -4.422 -18.949 1.00 76.25 105 GLN A C 1
ATOM 842 O O . GLN A 1 105 ? 16.087 -3.294 -18.801 1.00 76.25 105 GLN A O 1
ATOM 847 N N . MET A 1 106 ? 15.831 -5.430 -19.446 1.00 78.19 106 MET A N 1
ATOM 848 C CA . MET A 1 106 ? 14.422 -5.272 -19.814 1.00 78.19 106 MET A CA 1
ATOM 849 C C . MET A 1 106 ? 13.547 -4.943 -18.603 1.00 78.19 106 MET A C 1
ATOM 851 O O . MET A 1 106 ? 12.748 -4.016 -18.688 1.00 78.19 106 MET A O 1
ATOM 855 N N . ALA A 1 107 ? 13.735 -5.619 -17.467 1.00 78.44 107 ALA A N 1
ATOM 856 C CA . ALA A 1 107 ? 13.009 -5.311 -16.234 1.00 78.44 107 ALA A CA 1
ATOM 857 C C . ALA A 1 107 ? 13.269 -3.870 -15.767 1.00 78.44 107 ALA A C 1
ATOM 859 O O . ALA A 1 107 ? 12.335 -3.130 -15.475 1.00 78.44 107 ALA A O 1
ATOM 860 N N . LYS A 1 108 ? 14.525 -3.404 -15.790 1.00 78.19 108 LYS A N 1
ATOM 861 C CA . LYS A 1 108 ? 14.845 -1.998 -15.478 1.00 78.19 108 LYS A CA 1
ATOM 862 C C . LYS A 1 108 ? 14.193 -1.013 -16.447 1.00 78.19 108 LYS A C 1
ATOM 864 O O . LYS A 1 108 ? 13.767 0.058 -16.025 1.00 78.19 108 LYS A O 1
ATOM 869 N N . HIS A 1 109 ? 14.126 -1.357 -17.730 1.00 80.88 109 HIS A N 1
ATOM 870 C CA . HIS A 1 109 ? 13.485 -0.513 -18.730 1.00 80.88 109 HIS A CA 1
ATOM 871 C C . HIS A 1 109 ? 11.967 -0.442 -18.505 1.00 80.88 109 HIS A C 1
ATOM 873 O O . HIS A 1 109 ? 11.408 0.651 -18.456 1.00 80.88 109 HIS A O 1
ATOM 879 N N . ARG A 1 110 ? 11.310 -1.584 -18.263 1.00 83.69 110 ARG A N 1
ATOM 880 C CA . ARG A 1 110 ? 9.886 -1.644 -17.890 1.00 83.69 110 ARG A CA 1
ATOM 881 C C . ARG A 1 110 ? 9.609 -0.869 -16.603 1.00 83.69 110 ARG A C 1
ATOM 883 O O . ARG A 1 110 ? 8.658 -0.095 -16.556 1.00 83.69 110 ARG A O 1
ATOM 890 N N . TRP A 1 111 ? 10.478 -1.003 -15.598 1.00 84.94 111 TRP A N 1
ATOM 891 C CA . TRP A 1 111 ? 10.414 -0.207 -14.374 1.00 84.94 111 TRP A CA 1
ATOM 892 C C . TRP A 1 111 ? 10.492 1.288 -14.670 1.00 84.94 111 TRP A C 1
ATOM 894 O O . TRP A 1 111 ? 9.682 2.049 -14.159 1.00 84.94 111 TRP A O 1
ATOM 904 N N . TYR A 1 112 ? 11.438 1.724 -15.505 1.00 81.81 112 TYR A N 1
ATOM 905 C CA . TYR A 1 112 ? 11.576 3.135 -15.865 1.00 81.81 112 TYR A CA 1
ATOM 906 C C . TYR A 1 112 ? 10.279 3.702 -16.462 1.00 81.81 112 TYR A C 1
ATOM 908 O O . TYR A 1 112 ? 9.869 4.796 -16.082 1.00 81.81 112 TYR A O 1
ATOM 916 N N . LEU A 1 113 ? 9.596 2.934 -17.316 1.00 84.06 113 LEU A N 1
ATOM 917 C CA . LEU A 1 113 ? 8.312 3.329 -17.904 1.00 84.06 113 LEU A CA 1
ATOM 918 C C . LEU A 1 113 ? 7.158 3.352 -16.886 1.00 84.06 113 LEU A C 1
ATOM 920 O O . LEU A 1 113 ? 6.269 4.189 -16.996 1.00 84.06 113 LEU A O 1
ATOM 924 N N . ARG A 1 114 ? 7.173 2.457 -15.889 1.00 86.19 114 ARG A N 1
ATOM 925 C CA . ARG A 1 114 ? 6.098 2.281 -14.888 1.00 86.19 114 ARG A CA 1
ATOM 926 C C . ARG A 1 114 ? 6.390 2.950 -13.541 1.00 86.19 114 ARG A C 1
ATOM 928 O O . ARG A 1 114 ? 5.589 2.854 -12.614 1.00 86.19 114 ARG A O 1
ATOM 935 N N . LYS A 1 115 ? 7.522 3.649 -13.415 1.00 85.06 115 LYS A N 1
ATOM 936 C CA . LYS A 1 115 ? 7.994 4.247 -12.157 1.00 85.06 115 LYS A CA 1
ATOM 937 C C . LYS A 1 115 ? 6.969 5.215 -11.560 1.00 85.06 115 LYS A C 1
ATOM 939 O O . LYS A 1 115 ? 6.721 5.169 -10.361 1.00 85.06 115 LYS A O 1
ATOM 944 N N . LEU A 1 116 ? 6.362 6.063 -12.391 1.00 84.50 116 LEU A N 1
ATOM 945 C CA . LEU A 1 116 ? 5.350 7.025 -11.940 1.00 84.50 116 LEU A CA 1
ATOM 946 C C . LEU A 1 116 ? 4.102 6.333 -11.377 1.00 84.50 116 LEU A C 1
ATOM 948 O O . LEU A 1 116 ? 3.509 6.819 -10.416 1.00 84.50 116 LEU A O 1
ATOM 952 N N . ASP A 1 117 ? 3.712 5.194 -11.947 1.00 88.19 117 ASP A N 1
ATOM 953 C CA . ASP A 1 117 ? 2.576 4.418 -11.452 1.00 88.19 117 ASP A CA 1
ATOM 954 C C . ASP A 1 117 ? 2.904 3.788 -10.096 1.00 88.19 117 ASP A C 1
ATOM 956 O O . ASP A 1 117 ? 2.092 3.866 -9.172 1.00 88.19 117 ASP A O 1
ATOM 960 N N . ALA A 1 118 ? 4.122 3.260 -9.938 1.00 86.75 118 ALA A N 1
ATOM 961 C CA . ALA A 1 118 ? 4.609 2.750 -8.658 1.00 86.75 118 ALA A CA 1
ATOM 962 C C . ALA A 1 118 ? 4.628 3.844 -7.573 1.00 86.75 118 ALA A C 1
ATOM 964 O O . ALA A 1 118 ? 4.112 3.625 -6.480 1.00 86.75 118 ALA A O 1
ATOM 965 N N . GLU A 1 119 ? 5.133 5.045 -7.878 1.00 85.75 119 GLU A N 1
ATOM 966 C CA . GLU A 1 119 ? 5.148 6.181 -6.940 1.00 85.75 119 GLU A CA 1
ATOM 967 C C . GLU A 1 119 ? 3.728 6.614 -6.533 1.00 85.75 119 GLU A C 1
ATOM 969 O O . GLU A 1 119 ? 3.460 6.888 -5.361 1.00 85.75 119 GLU A O 1
ATOM 974 N N . ARG A 1 120 ? 2.780 6.625 -7.479 1.00 86.75 120 ARG A N 1
ATOM 975 C CA . ARG A 1 120 ? 1.366 6.924 -7.194 1.00 86.75 120 ARG A CA 1
ATOM 976 C C . ARG A 1 120 ? 0.721 5.870 -6.302 1.00 86.75 120 ARG A C 1
ATOM 978 O O . ARG A 1 120 ? -0.055 6.225 -5.412 1.00 86.75 120 ARG A O 1
ATOM 985 N N . LEU A 1 121 ? 1.006 4.589 -6.539 1.00 88.50 121 LEU A N 1
ATOM 986 C CA . LEU A 1 121 ? 0.531 3.500 -5.685 1.00 88.50 121 LEU A CA 1
ATOM 987 C C . LEU A 1 121 ? 1.125 3.611 -4.281 1.00 88.50 121 LEU A C 1
ATOM 989 O O . LEU A 1 121 ? 0.382 3.515 -3.307 1.00 88.50 121 LEU A O 1
ATOM 993 N N . GLN A 1 122 ? 2.415 3.917 -4.173 1.00 84.62 122 GLN A N 1
ATOM 994 C CA . GLN A 1 122 ? 3.101 4.070 -2.894 1.00 84.62 122 GLN A CA 1
ATOM 995 C C . GLN A 1 122 ? 2.523 5.227 -2.068 1.00 84.62 122 GLN A C 1
ATOM 99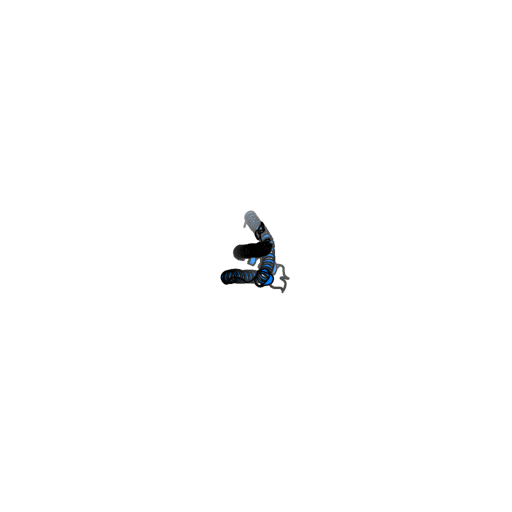7 O O . GLN A 1 122 ? 2.140 5.030 -0.919 1.00 84.62 122 GLN A O 1
ATOM 1002 N N . ALA A 1 123 ? 2.277 6.387 -2.683 1.00 83.50 123 ALA A N 1
ATOM 1003 C CA . ALA A 1 123 ? 1.606 7.499 -2.006 1.00 83.50 123 ALA A CA 1
ATOM 1004 C C . ALA A 1 123 ? 0.177 7.151 -1.531 1.00 83.50 123 ALA A C 1
ATOM 1006 O O . ALA A 1 123 ? -0.319 7.714 -0.552 1.00 83.50 123 ALA A O 1
ATOM 1007 N N . ARG A 1 124 ? -0.530 6.245 -2.223 1.00 86.56 124 ARG A N 1
ATOM 1008 C CA . ARG A 1 124 ? -1.850 5.748 -1.788 1.00 86.56 124 ARG A CA 1
ATOM 1009 C C . ARG A 1 124 ? -1.721 4.751 -0.637 1.00 86.56 124 ARG A C 1
ATOM 1011 O O . ARG A 1 124 ? -2.556 4.800 0.265 1.00 86.56 124 ARG A O 1
ATOM 1018 N N . ILE A 1 125 ? -0.695 3.901 -0.654 1.00 85.31 125 ILE A N 1
ATOM 1019 C CA . ILE A 1 125 ? -0.351 2.986 0.441 1.00 85.31 125 ILE A CA 1
ATOM 1020 C C . ILE A 1 125 ? -0.049 3.783 1.713 1.00 85.31 125 ILE A C 1
ATOM 1022 O O . ILE A 1 125 ? -0.641 3.497 2.750 1.00 85.31 125 ILE A O 1
ATOM 1026 N N . ASP A 1 126 ? 0.749 4.848 1.629 1.00 80.81 126 ASP A N 1
ATOM 1027 C CA . ASP A 1 126 ? 1.078 5.701 2.781 1.00 80.81 126 ASP A CA 1
ATOM 1028 C C . ASP A 1 126 ? -0.169 6.301 3.442 1.00 80.81 126 ASP A C 1
ATOM 1030 O O . ASP A 1 126 ? -0.277 6.362 4.667 1.00 80.81 126 ASP A O 1
ATOM 1034 N N . ARG A 1 127 ? -1.174 6.681 2.642 1.00 84.69 127 ARG A N 1
ATOM 1035 C CA . ARG A 1 127 ? -2.464 7.156 3.168 1.00 84.69 127 ARG A CA 1
ATOM 1036 C C . ARG A 1 127 ? -3.236 6.059 3.898 1.00 84.69 127 ARG A C 1
ATOM 1038 O O . ARG A 1 127 ? -3.905 6.359 4.883 1.00 84.69 127 ARG A O 1
ATOM 1045 N N . VAL A 1 128 ? -3.176 4.811 3.426 1.00 87.94 128 VAL A N 1
ATOM 1046 C CA . VAL A 1 128 ? -3.803 3.673 4.120 1.00 87.94 128 VAL A CA 1
ATOM 1047 C C . VAL A 1 128 ? -3.064 3.368 5.419 1.00 87.94 128 VAL A C 1
ATOM 1049 O O . VAL A 1 128 ? -3.717 3.215 6.445 1.00 87.94 128 VAL A O 1
ATOM 1052 N N . LYS A 1 129 ? -1.726 3.394 5.419 1.00 81.62 129 LYS A N 1
ATOM 1053 C CA . LYS A 1 129 ? -0.915 3.256 6.639 1.00 81.62 129 LYS A CA 1
ATOM 1054 C C . LYS A 1 129 ? -1.273 4.316 7.682 1.00 81.62 129 LYS A C 1
ATOM 1056 O O . LYS A 1 129 ? -1.511 3.988 8.839 1.00 81.62 129 LYS A O 1
ATOM 1061 N N . ALA A 1 130 ? -1.381 5.578 7.267 1.00 81.62 130 ALA A N 1
ATOM 1062 C CA . ALA A 1 130 ? -1.805 6.660 8.152 1.00 81.62 130 ALA A CA 1
ATOM 1063 C C . ALA A 1 130 ? -3.225 6.437 8.704 1.00 81.62 130 ALA A C 1
ATOM 1065 O O . ALA A 1 130 ? -3.467 6.676 9.885 1.00 81.62 130 ALA A O 1
ATOM 1066 N N . ALA A 1 131 ? -4.153 5.940 7.878 1.00 81.81 131 ALA A N 1
ATOM 1067 C CA . ALA A 1 131 ? -5.511 5.615 8.314 1.00 81.81 131 ALA A CA 1
ATOM 1068 C C . ALA A 1 131 ? -5.545 4.457 9.327 1.00 81.81 131 ALA A C 1
ATOM 1070 O O . ALA A 1 131 ? -6.286 4.541 10.302 1.00 81.81 131 ALA A O 1
ATOM 1071 N N . MET A 1 132 ? -4.722 3.419 9.138 1.00 84.69 132 MET A N 1
ATOM 1072 C CA . MET A 1 132 ? -4.560 2.328 10.108 1.00 84.69 132 MET A CA 1
ATOM 1073 C C . MET A 1 132 ? -4.067 2.855 11.455 1.00 84.69 132 MET A C 1
ATOM 1075 O O . MET A 1 132 ? -4.665 2.556 12.482 1.00 84.69 132 MET A O 1
ATOM 1079 N N . ILE A 1 133 ? -3.017 3.684 11.453 1.00 83.00 133 ILE A N 1
ATOM 1080 C CA . ILE A 1 133 ? -2.467 4.284 12.677 1.00 83.00 133 ILE A CA 1
ATOM 1081 C C . ILE A 1 133 ? -3.525 5.138 13.383 1.00 83.00 133 ILE A C 1
ATOM 1083 O O . ILE A 1 133 ? -3.707 5.019 14.591 1.00 83.00 133 ILE A O 1
ATOM 1087 N N . ALA A 1 134 ? -4.247 5.978 12.637 1.00 79.31 134 ALA A N 1
ATOM 1088 C CA . ALA A 1 134 ? -5.306 6.810 13.199 1.00 79.31 134 ALA A CA 1
ATOM 1089 C C . ALA A 1 134 ? -6.430 5.967 13.822 1.00 79.31 134 ALA A C 1
ATOM 1091 O O . ALA A 1 134 ? -6.901 6.297 14.908 1.00 79.31 134 ALA A O 1
ATOM 1092 N N . PHE A 1 135 ? -6.822 4.872 13.164 1.00 84.44 135 PHE A N 1
ATOM 1093 C CA . PHE A 1 135 ? -7.819 3.943 13.688 1.00 84.44 135 PHE A CA 1
ATOM 1094 C C . PHE A 1 135 ? -7.339 3.270 14.979 1.00 84.44 135 PHE A C 1
ATOM 1096 O O . PHE A 1 135 ? -8.050 3.297 15.976 1.00 84.44 135 PHE A O 1
ATOM 1103 N N . LEU A 1 136 ? -6.117 2.732 14.999 1.00 81.62 136 LEU A N 1
ATOM 1104 C CA . LEU A 1 136 ? -5.557 2.101 16.198 1.00 81.62 136 LEU A CA 1
ATOM 1105 C C . LEU A 1 136 ? -5.448 3.090 17.367 1.00 81.62 136 LEU A C 1
ATOM 1107 O O . LEU A 1 136 ? -5.815 2.750 18.486 1.00 81.62 136 LEU A O 1
ATOM 1111 N N . ASN A 1 137 ? -5.004 4.324 17.113 1.00 79.69 137 ASN A N 1
ATOM 1112 C CA . ASN A 1 137 ? -4.926 5.356 18.148 1.00 79.69 137 ASN A CA 1
ATOM 1113 C C . ASN A 1 137 ? -6.308 5.714 18.708 1.00 79.69 137 ASN A C 1
ATOM 1115 O O . ASN A 1 137 ? -6.442 5.891 19.916 1.00 79.69 137 ASN A O 1
ATOM 1119 N N . LEU A 1 138 ? -7.328 5.811 17.847 1.00 81.00 138 LEU A N 1
ATOM 1120 C CA . LEU A 1 138 ? -8.707 6.034 18.280 1.00 81.00 138 LEU A CA 1
ATOM 1121 C C . LEU A 1 138 ? -9.166 4.912 19.218 1.00 81.00 138 LEU A C 1
ATOM 1123 O O . LEU A 1 138 ? -9.615 5.202 20.323 1.00 81.00 138 LEU A O 1
ATOM 1127 N N . MET A 1 139 ? -8.966 3.655 18.816 1.00 75.81 139 MET A N 1
ATOM 1128 C CA . MET A 1 139 ? -9.356 2.494 19.618 1.00 75.81 139 MET A CA 1
ATOM 1129 C C . MET A 1 139 ? -8.644 2.455 20.978 1.00 75.81 139 MET A C 1
ATOM 1131 O O . MET A 1 139 ? -9.275 2.208 22.002 1.00 75.81 139 MET A O 1
ATOM 1135 N N . VAL A 1 140 ? -7.339 2.750 21.016 1.00 74.50 140 VAL A N 1
ATOM 1136 C CA . VAL A 1 140 ? -6.569 2.810 22.272 1.00 74.50 140 VAL A CA 1
ATOM 1137 C C . VAL A 1 140 ? -7.092 3.917 23.192 1.00 74.50 140 VAL A C 1
ATOM 1139 O O . VAL A 1 140 ? -7.210 3.715 24.401 1.00 74.50 140 VAL A O 1
ATOM 1142 N N . HIS A 1 141 ? -7.421 5.087 22.639 1.00 74.38 141 HIS A N 1
ATOM 1143 C CA . HIS A 1 141 ? -7.974 6.188 23.424 1.00 74.38 141 HIS A CA 1
ATOM 1144 C C . HIS A 1 141 ? -9.362 5.868 23.982 1.00 74.38 141 HIS A C 1
ATOM 1146 O O . HIS A 1 141 ? -9.608 6.135 25.157 1.00 74.38 141 HIS A O 1
ATOM 1152 N N . GLU A 1 142 ? -10.251 5.288 23.178 1.00 71.62 142 GLU A N 1
ATOM 1153 C CA . GLU A 1 142 ? -11.587 4.893 23.631 1.00 71.62 142 GLU A CA 1
ATOM 1154 C C . GLU A 1 142 ? -11.516 3.792 24.699 1.00 71.62 142 GLU A C 1
ATOM 1156 O O . GLU A 1 142 ? -12.176 3.908 25.732 1.00 71.62 142 GLU A O 1
ATOM 1161 N N . GLY A 1 143 ? -10.629 2.805 24.533 1.00 66.06 143 GLY A N 1
ATOM 1162 C CA . GLY A 1 143 ? -10.362 1.786 25.551 1.00 66.06 143 GLY A CA 1
ATOM 1163 C C . GLY A 1 143 ? -9.896 2.384 26.883 1.00 66.06 143 GLY A C 1
ATOM 1164 O O . GLY A 1 143 ? -10.450 2.068 27.936 1.00 66.06 143 GLY A O 1
ATOM 1165 N N . ALA A 1 144 ? -8.946 3.324 26.851 1.00 61.72 144 ALA A N 1
ATOM 1166 C CA . ALA A 1 144 ? -8.461 3.996 28.059 1.00 61.72 144 ALA A CA 1
ATOM 1167 C C . ALA A 1 144 ? -9.557 4.815 28.769 1.00 61.72 144 ALA A C 1
ATOM 1169 O O . ALA A 1 144 ? -9.619 4.846 30.000 1.00 61.72 144 ALA A O 1
ATOM 1170 N N . VAL A 1 145 ? -10.444 5.471 28.013 1.00 68.75 145 VAL A N 1
ATOM 1171 C CA . VAL A 1 145 ? -11.599 6.190 28.577 1.00 68.75 145 VAL A CA 1
ATOM 1172 C C . VAL A 1 145 ? -12.572 5.214 29.240 1.00 68.75 145 VAL A C 1
ATOM 1174 O O . VAL A 1 145 ? -13.017 5.468 30.361 1.00 68.75 145 VAL A O 1
ATOM 1177 N N . GLN A 1 146 ? -12.856 4.081 28.596 1.00 72.56 146 GLN A N 1
ATOM 1178 C CA . GLN A 1 146 ? -13.737 3.046 29.134 1.00 72.56 146 GLN A CA 1
ATOM 1179 C C . GLN A 1 146 ? -13.194 2.461 30.449 1.00 72.56 146 GLN A C 1
ATOM 1181 O O . GLN A 1 146 ? -13.930 2.335 31.430 1.00 72.56 146 GLN A O 1
ATOM 1186 N N . GLU A 1 147 ? -11.892 2.172 30.511 1.00 70.25 147 GLU A N 1
ATOM 1187 C CA . GLU A 1 147 ? -11.232 1.706 31.734 1.00 70.25 147 GLU A CA 1
ATOM 1188 C C . GLU A 1 147 ? -11.318 2.738 32.865 1.00 70.25 147 GLU A C 1
ATOM 1190 O O . GLU A 1 147 ? -11.629 2.389 34.010 1.00 70.25 147 GLU A O 1
ATOM 1195 N N . LEU A 1 148 ? -11.089 4.018 32.556 1.00 66.00 148 LEU A N 1
ATOM 1196 C CA . LEU A 1 148 ? -11.211 5.107 33.526 1.00 66.00 148 LEU A CA 1
ATOM 1197 C C . LEU A 1 148 ? -12.642 5.236 34.060 1.00 66.00 148 LEU A C 1
ATOM 1199 O O . LEU A 1 148 ? -12.830 5.408 35.269 1.00 66.00 148 LEU A O 1
ATOM 1203 N N . GLU A 1 149 ? -13.655 5.108 33.201 1.00 75.12 149 GLU A N 1
ATOM 1204 C CA . GLU A 1 149 ? -15.053 5.086 33.632 1.00 75.12 149 GLU A CA 1
ATOM 1205 C C . GLU A 1 149 ? -15.369 3.895 34.538 1.00 75.12 149 GLU A C 1
ATOM 1207 O O . GLU A 1 149 ? -16.082 4.047 35.533 1.00 75.12 149 GLU A O 1
ATOM 1212 N N . ASP A 1 150 ? -14.851 2.710 34.232 1.00 80.62 150 ASP A N 1
ATOM 1213 C CA . ASP A 1 150 ? -15.085 1.511 35.034 1.00 80.62 150 ASP A CA 1
ATOM 1214 C C . ASP A 1 150 ? -14.404 1.593 36.399 1.00 80.62 150 ASP A C 1
ATOM 1216 O O . ASP A 1 150 ? -14.994 1.220 37.421 1.00 80.62 150 ASP A O 1
ATOM 1220 N N . VAL A 1 151 ? -13.188 2.139 36.450 1.00 78.19 151 VAL A N 1
ATOM 1221 C CA . VAL A 1 151 ? -12.501 2.458 37.705 1.00 78.19 151 VAL A CA 1
ATOM 1222 C C . VAL A 1 151 ? -13.305 3.489 38.497 1.00 78.19 151 VAL A C 1
ATOM 1224 O O . VAL A 1 151 ? -13.539 3.291 39.693 1.00 78.19 151 VAL A O 1
ATOM 1227 N N . TRP A 1 152 ? -13.815 4.538 37.847 1.00 76.25 152 TRP A N 1
ATOM 1228 C CA . TRP A 1 152 ? -14.673 5.531 38.491 1.00 76.25 152 TRP A CA 1
ATOM 1229 C C . TRP A 1 152 ? -15.962 4.915 39.050 1.00 76.25 152 TRP A C 1
ATOM 1231 O O . TRP A 1 152 ? -16.289 5.133 40.218 1.00 76.25 152 TRP A O 1
ATOM 1241 N N . LYS A 1 153 ? -16.667 4.079 38.276 1.00 81.75 153 LYS A N 1
ATOM 1242 C CA . LYS A 1 153 ? -17.869 3.350 38.722 1.00 81.75 153 LYS A CA 1
ATOM 1243 C C . LYS A 1 153 ? -17.552 2.463 39.929 1.00 81.75 153 LYS A C 1
ATOM 1245 O O . LYS A 1 153 ? -18.276 2.508 40.925 1.00 81.75 153 LYS A O 1
ATOM 1250 N N . LYS A 1 154 ? -16.445 1.713 39.901 1.00 80.12 154 LYS A N 1
ATOM 1251 C CA . LYS A 1 154 ? -15.982 0.884 41.033 1.00 80.12 154 LYS A CA 1
ATOM 1252 C C . LYS A 1 154 ? -15.680 1.733 42.278 1.00 80.12 154 LYS A C 1
ATOM 1254 O O . LYS A 1 154 ? -16.085 1.374 43.392 1.00 80.12 154 LYS A O 1
ATOM 1259 N N . MET A 1 155 ? -15.034 2.888 42.115 1.00 74.75 155 MET A N 1
ATOM 1260 C CA . MET A 1 155 ? -14.773 3.828 43.213 1.00 74.75 155 MET A CA 1
ATOM 1261 C C . MET A 1 155 ? -16.064 4.443 43.774 1.00 74.75 155 MET A C 1
ATOM 1263 O O . MET A 1 155 ? -16.253 4.478 44.993 1.00 74.75 155 MET A O 1
ATOM 1267 N N . ALA A 1 156 ? -17.004 4.847 42.922 1.00 70.19 156 ALA A N 1
ATOM 1268 C CA . ALA A 1 156 ? -18.305 5.362 43.343 1.00 70.19 156 ALA A CA 1
ATOM 1269 C C . ALA A 1 156 ? -19.115 4.309 44.130 1.00 70.19 156 ALA A C 1
ATOM 1271 O O . ALA A 1 156 ? -19.665 4.606 45.196 1.00 70.19 156 ALA A O 1
ATOM 1272 N N . TYR A 1 157 ? -19.115 3.049 43.680 1.00 59.47 157 TYR A N 1
ATOM 1273 C CA . TYR A 1 157 ? -19.774 1.937 44.376 1.00 59.47 157 TYR A CA 1
ATOM 1274 C C . TYR A 1 157 ? -19.153 1.625 45.748 1.00 59.47 157 TYR A C 1
ATOM 1276 O O . TYR A 1 157 ? -19.873 1.377 46.722 1.00 59.47 157 TYR A O 1
ATOM 1284 N N . SER A 1 158 ? -17.823 1.667 45.867 1.00 59.09 158 SER A N 1
ATOM 1285 C CA . SER A 1 158 ? -17.132 1.451 47.150 1.00 59.09 158 SER A CA 1
ATOM 1286 C C . SER A 1 158 ? -17.335 2.605 48.147 1.00 59.09 158 SER A C 1
ATOM 1288 O O . SER A 1 158 ? -17.460 2.369 49.354 1.00 59.09 158 SER A O 1
ATOM 1290 N N . SER A 1 159 ? -17.475 3.836 47.650 1.00 56.12 159 SER A N 1
ATOM 1291 C CA . SER A 1 159 ? -17.800 5.030 48.444 1.00 56.12 159 SER A CA 1
ATOM 1292 C C . SER A 1 159 ? -19.226 4.974 49.011 1.00 56.12 159 SER A C 1
ATOM 1294 O O . SER A 1 159 ? -19.452 5.278 50.185 1.00 56.12 159 SER A O 1
ATOM 1296 N N . SER A 1 160 ? -20.183 4.482 48.215 1.00 54.34 160 SER A N 1
ATOM 1297 C CA . SER A 1 160 ? -21.572 4.275 48.642 1.00 54.34 160 SER A CA 1
ATOM 1298 C C . SER A 1 160 ? -21.683 3.241 49.778 1.00 54.34 160 SER A C 1
ATOM 1300 O O . SER A 1 160 ? -22.336 3.504 50.792 1.00 54.34 160 SER A O 1
ATOM 1302 N N . ARG A 1 161 ? -20.940 2.122 49.716 1.00 50.44 161 ARG A N 1
ATOM 1303 C CA . ARG A 1 161 ? -20.896 1.115 50.803 1.00 50.44 161 ARG A CA 1
ATOM 1304 C C . ARG A 1 161 ? -20.335 1.652 52.125 1.00 50.44 161 ARG A C 1
ATOM 1306 O O . ARG A 1 161 ? -20.886 1.326 53.177 1.00 50.44 161 ARG A O 1
ATOM 1313 N N . ARG A 1 162 ? -19.295 2.498 52.109 1.00 50.81 162 ARG A N 1
ATOM 1314 C CA . ARG A 1 162 ? -18.770 3.121 53.347 1.00 50.81 162 ARG A CA 1
ATOM 1315 C 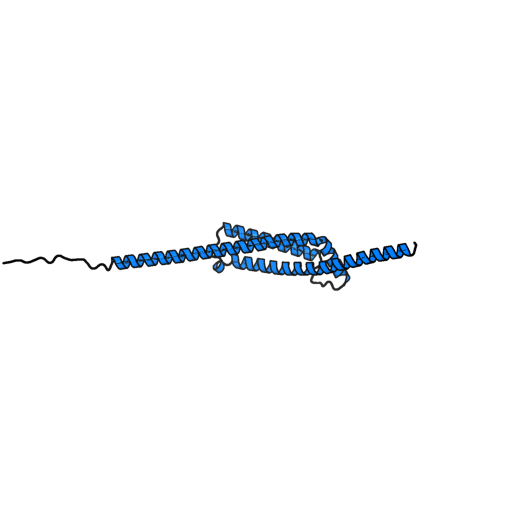C . ARG A 1 162 ? -19.806 4.019 54.030 1.00 50.81 162 ARG A C 1
ATOM 1317 O O . ARG A 1 162 ? -19.903 4.005 55.256 1.00 50.81 162 ARG A O 1
ATOM 1324 N N . SER A 1 163 ? -20.635 4.719 53.253 1.00 50.50 163 SER A N 1
ATOM 1325 C CA . SER A 1 163 ? -21.710 5.567 53.791 1.00 50.50 163 SER A CA 1
ATOM 1326 C C . SER A 1 163 ? -22.860 4.765 54.425 1.00 50.50 163 SER A C 1
ATOM 1328 O O . SER A 1 163 ? -23.432 5.185 55.432 1.00 50.50 163 SER A O 1
ATOM 1330 N N . VAL A 1 164 ? -23.170 3.577 53.889 1.00 49.25 164 VAL A N 1
ATOM 1331 C CA . VAL A 1 164 ? -24.208 2.678 54.427 1.00 49.25 164 VAL A CA 1
ATOM 1332 C C . VAL A 1 164 ? -23.745 2.006 55.723 1.00 49.25 164 VAL A C 1
ATOM 1334 O O . VAL A 1 164 ? -24.530 1.881 56.663 1.00 49.25 164 VAL A O 1
ATOM 1337 N N . ILE A 1 165 ? -22.463 1.641 55.822 1.00 51.44 165 ILE A N 1
ATOM 1338 C CA . ILE A 1 165 ? -21.893 1.053 57.045 1.00 51.44 165 ILE A CA 1
ATOM 1339 C C . ILE A 1 165 ? -21.835 2.097 58.177 1.00 51.44 165 ILE A C 1
ATOM 1341 O O . ILE A 1 165 ? -22.218 1.783 59.302 1.00 51.44 165 ILE A O 1
ATOM 1345 N N . GLN A 1 166 ? -21.491 3.360 57.888 1.00 46.25 166 GLN A N 1
ATOM 1346 C CA . GLN A 1 166 ? -21.518 4.440 58.891 1.00 46.25 166 GLN A CA 1
ATOM 1347 C C . GLN A 1 166 ? -22.930 4.827 59.369 1.00 46.25 166 GLN A C 1
ATOM 1349 O O . GLN A 1 166 ? -23.086 5.323 60.485 1.00 46.25 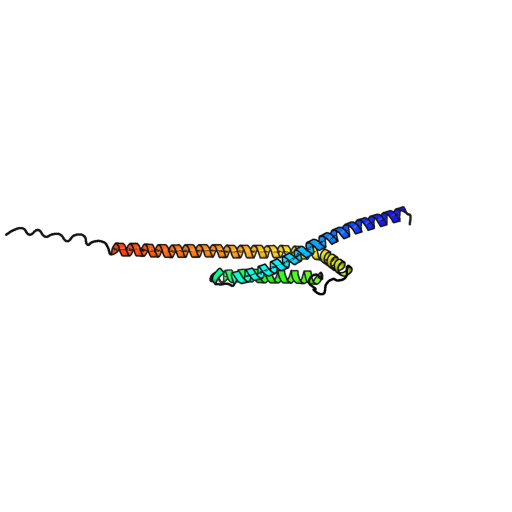166 GLN A O 1
ATOM 1354 N N . ARG A 1 167 ? -23.985 4.594 58.574 1.00 49.03 167 ARG A N 1
ATOM 1355 C CA . ARG A 1 167 ? -25.373 4.823 59.026 1.00 49.03 167 ARG A CA 1
ATOM 1356 C C . ARG A 1 167 ? -25.890 3.735 59.970 1.00 49.03 167 ARG A C 1
ATOM 1358 O O . ARG A 1 167 ? -26.819 4.012 60.721 1.00 49.03 167 ARG A O 1
ATOM 1365 N N . ARG A 1 168 ? -25.287 2.540 59.981 1.00 46.34 168 ARG A N 1
ATOM 1366 C CA . ARG A 1 168 ? -25.626 1.460 60.928 1.00 46.34 168 ARG A CA 1
ATOM 1367 C C . ARG A 1 168 ? -24.869 1.533 62.257 1.00 46.34 168 ARG A C 1
ATOM 1369 O O . ARG A 1 168 ? -25.288 0.882 63.204 1.00 46.34 168 ARG A O 1
ATOM 1376 N N . THR A 1 169 ? -23.803 2.326 62.354 1.00 51.66 169 THR A N 1
ATOM 1377 C CA . THR A 1 169 ? -22.967 2.426 63.564 1.00 51.66 169 THR A CA 1
ATOM 1378 C C . THR A 1 169 ? -23.187 3.700 64.380 1.00 51.66 169 THR A C 1
ATOM 1380 O O . THR A 1 169 ? -22.413 3.978 65.293 1.00 51.66 169 THR A O 1
ATOM 1383 N N . LYS A 1 170 ? -24.253 4.475 64.121 1.00 50.44 170 LYS A N 1
ATOM 1384 C CA . LYS A 1 170 ? -24.642 5.547 65.050 1.00 50.44 170 LYS A CA 1
ATOM 1385 C C . LYS A 1 170 ? -25.126 4.923 66.368 1.00 50.44 170 LYS A C 1
ATOM 1387 O O . LYS A 1 170 ? -26.113 4.188 66.339 1.00 50.44 170 LYS A O 1
ATOM 1392 N N . PRO A 1 171 ? -24.496 5.219 67.519 1.00 52.50 171 PRO A N 1
ATOM 1393 C CA . PRO A 1 171 ? -25.024 4.789 68.802 1.00 52.50 171 PRO A CA 1
ATOM 1394 C C . PRO A 1 171 ? -26.341 5.527 69.066 1.00 52.50 171 PRO A C 1
ATOM 1396 O O . PRO A 1 171 ? -26.444 6.737 68.840 1.00 52.50 171 PRO A O 1
ATOM 1399 N N . LEU A 1 172 ? -27.353 4.782 69.515 1.00 58.88 172 LEU A N 1
ATOM 1400 C CA . LEU A 1 172 ? -28.646 5.308 69.948 1.00 58.88 172 LEU A CA 1
ATOM 1401 C C . LEU A 1 172 ? -28.413 6.382 71.017 1.00 58.88 172 LEU A C 1
ATOM 1403 O O . LEU A 1 172 ? -27.981 6.106 72.135 1.00 58.88 172 LEU A O 1
ATOM 1407 N N . ARG A 1 173 ? -28.654 7.636 70.637 1.00 53.00 173 ARG A N 1
ATOM 1408 C CA . ARG A 1 173 ? -28.493 8.800 71.499 1.00 53.00 173 ARG A CA 1
ATOM 1409 C C . ARG A 1 173 ? -29.652 8.831 72.497 1.00 53.00 173 ARG A C 1
ATOM 1411 O O . ARG A 1 173 ? -30.767 9.156 72.117 1.00 53.00 173 ARG A O 1
ATOM 1418 N N . GLY A 1 174 ? -29.341 8.510 73.752 1.00 52.38 174 GLY A N 1
ATOM 1419 C CA . GLY A 1 174 ? -29.991 9.025 74.961 1.00 52.38 174 GLY A CA 1
ATOM 1420 C C . GLY A 1 174 ? -31.469 8.692 75.165 1.00 52.38 174 GLY A C 1
ATOM 1421 O O . GLY A 1 174 ? -32.344 9.457 74.775 1.00 52.38 174 GLY A O 1
ATOM 1422 N N . THR A 1 175 ? -31.748 7.634 75.925 1.00 56.47 175 THR A N 1
ATOM 1423 C CA . THR A 1 175 ? -32.972 7.571 76.735 1.00 56.47 175 THR A CA 1
ATOM 1424 C C . THR A 1 175 ? -32.836 8.533 77.926 1.00 56.47 175 THR A C 1
ATOM 1426 O O . THR A 1 175 ? -31.821 8.459 78.629 1.00 56.47 175 THR A O 1
ATOM 1429 N N . PRO A 1 176 ? -33.808 9.422 78.197 1.00 49.00 176 PRO A N 1
ATOM 1430 C CA . PRO A 1 176 ? -33.756 10.288 79.365 1.00 49.00 176 PRO A CA 1
ATOM 1431 C C . PRO A 1 176 ? -33.940 9.458 80.639 1.00 49.00 176 PRO A C 1
ATOM 1433 O O . PRO A 1 176 ? -34.892 8.690 80.772 1.00 49.00 176 PRO A O 1
ATOM 1436 N N . ARG A 1 177 ? -33.009 9.625 81.580 1.00 52.25 177 ARG A N 1
ATOM 1437 C CA . ARG A 1 177 ? -33.055 9.040 82.922 1.00 52.25 177 ARG A CA 1
ATOM 1438 C C . ARG A 1 177 ? -34.190 9.723 83.693 1.00 52.25 177 ARG A C 1
ATOM 1440 O O . ARG A 1 177 ? -34.135 10.925 83.943 1.00 52.25 177 ARG A O 1
ATOM 1447 N N . ARG A 1 178 ? -35.240 8.963 84.004 1.00 50.88 178 ARG A N 1
ATOM 1448 C CA . ARG A 1 178 ? -36.376 9.396 84.822 1.00 50.88 178 ARG A CA 1
ATOM 1449 C C . ARG A 1 178 ? -35.864 9.648 86.246 1.00 50.88 178 ARG A C 1
ATOM 1451 O O . ARG A 1 178 ? -35.263 8.763 86.847 1.00 50.88 178 ARG A O 1
ATOM 1458 N N . ASN A 1 179 ? -36.030 10.877 86.726 1.00 53.25 179 ASN A N 1
ATOM 1459 C CA . ASN A 1 179 ? -35.804 11.248 88.119 1.00 53.25 179 ASN A CA 1
ATOM 1460 C C . ASN A 1 179 ? -36.963 10.696 88.949 1.00 53.25 179 ASN A C 1
ATOM 1462 O O . ASN A 1 179 ? -38.059 11.253 88.895 1.00 53.25 179 ASN A O 1
ATOM 1466 N N . ASP A 1 180 ? -36.707 9.657 89.734 1.00 50.28 180 ASP A N 1
ATOM 1467 C CA . ASP A 1 180 ? -37.608 9.264 90.809 1.00 50.28 180 ASP A CA 1
ATOM 1468 C C . ASP A 1 180 ? -37.288 10.129 92.034 1.00 50.28 180 ASP A C 1
ATOM 1470 O O . ASP A 1 180 ? -36.265 9.979 92.704 1.00 50.28 180 ASP A O 1
ATOM 1474 N N . ARG A 1 181 ? -38.161 11.113 92.267 1.00 50.06 181 ARG A N 1
ATOM 1475 C CA . ARG A 1 181 ? -38.259 11.877 93.510 1.00 50.06 181 ARG A CA 1
ATOM 1476 C C . ARG A 1 181 ? -39.408 11.293 94.332 1.00 50.06 181 ARG A C 1
ATOM 1478 O O . ARG A 1 181 ? -40.534 11.301 93.855 1.00 50.06 181 ARG A O 1
ATOM 1485 N N . GLN A 1 182 ? -39.071 10.920 95.566 1.00 43.69 182 GLN A N 1
ATOM 1486 C CA . GLN A 1 182 ? -39.879 11.014 96.791 1.00 43.69 182 GLN A CA 1
ATOM 1487 C C . GLN A 1 182 ? -41.219 10.257 96.837 1.00 43.69 182 GLN A C 1
ATOM 1489 O O . GLN A 1 182 ? -42.194 10.683 96.229 1.00 43.69 182 GLN A O 1
ATOM 1494 N N . MET A 1 183 ? -41.294 9.238 97.700 1.00 42.94 183 MET A N 1
ATOM 1495 C CA . MET A 1 183 ? -41.902 9.348 99.039 1.00 42.94 183 MET A CA 1
ATOM 1496 C C . MET A 1 183 ? -41.217 8.375 99.997 1.00 42.94 183 MET A C 1
ATOM 1498 O O . MET A 1 183 ? -40.863 7.268 99.537 1.00 42.94 183 MET A O 1
#

Foldseek 3Di:
DDPVVVVVVVVVVVVVVVVVVVLLVVLVVVLVVLVVVLVVLVVVLVVLCVQVVDCVNQNDDDPVLVVLNVVLSVLSVVLSVVSVVLCVQLVNPPPPDPPDPVNSVSSSVSSSVCVVVSVVSVVSSVVSVVSSVVSVVVSVVVVVVVVVVVVVVVVVVVVVVVVVVVVVPDPDPDDDDDDDDDD

Sequence (183 aa):
MDSATVALVIWLASTYLIQWVHSMRCARKHMVAVQTELSNFSVLLCTFHDIVSNPDLMGTHTEKEAKVWLRIEDKGRNLEMQLNTLLEDVGLLDKTIMHAPWQHQMAKHRWYLRKLDAERLQARIDRVKAAMIAFLNLMVHEGAVQELEDVWKKMAYSSSRRSVIQRRTKPLRGTPRRNDRQM

Radius of gyration: 36.14 Å; chains: 1; bounding box: 78×34×142 Å

pLDDT: mean 74.97, std 13.04, range [42.94, 94.81]